Protein AF-A0A392QWK3-F1 (afdb_monomer)

Foldseek 3Di:
DCCVVPPDCPRPVSLVVLQVVLVCCVPPVVNNVVSVVSNVD

Secondary structure (DSSP, 8-state):
-HHHHHS-TT-HHHHHHHHHHHHHHHHTS--HHHHHHHHT-

Organism: NCBI:txid97028

pLDDT: mean 93.29, std 5.27, range [72.06, 97.56]

Solvent-accessible surface area (backbone atoms only — not comparable to full-atom values): 2359 Å² total; per-residue (Å²): 106,66,56,72,77,77,39,60,83,85,34,67,69,44,46,50,50,38,48,56,51,17,50,42,28,36,73,75,62,71,33,54,72,60,14,54,56,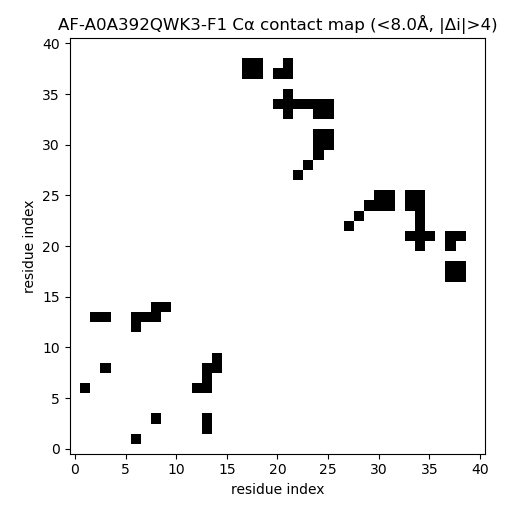46,66,72,109

Nearest PDB structures (foldseek):
  8eqh-assembly1_B  TM=1.011E+00  e=2.598E-03  Homo sapiens
  4f7r-assembly2_C  TM=9.417E-01  e=4.338E-03  Giardia duodenalis
  6bzd-assembly2_D  TM=9.854E-01  e=1.135E-02  Homo sapiens

Radius of gyration: 10.4 Å; Cα contacts (8 Å, |Δi|>4): 34; chains: 1; bounding box: 20×16×26 Å

InterPro domains:
  IPR000308 14-3-3 protein [PTHR18860] (1-41)
  IPR023410 14-3-3 domain [PF00244] (1-41)
  IPR036815 14-3-3 domain superfamily [G3DSA:1.20.190.20] (1-41)
  IPR036815 14-3-3 domain superfamily [SSF48445] (1-41)

Structure (mmCIF, N/CA/C/O backbone):
data_AF-A0A392QWK3-F1
#
_entry.id   AF-A0A392QWK3-F1
#
loop_
_atom_site.group_PDB
_atom_site.id
_atom_site.type_symbol
_atom_site.label_atom_id
_atom_site.label_alt_id
_atom_site.label_comp_id
_atom_site.label_asym_id
_atom_site.label_entity_id
_atom_site.label_seq_id
_atom_site.pdbx_PDB_ins_code
_atom_site.Cartn_x
_atom_site.Cartn_y
_atom_site.Cartn_z
_atom_site.occupancy
_atom_site.B_iso_or_equiv
_atom_site.auth_seq_id
_atom_site.auth_comp_id
_atom_site.auth_asym_id
_atom_site.auth_atom_id
_atom_site.pdbx_PDB_model_num
ATOM 1 N N . ASP A 1 1 ? -3.416 4.438 -9.986 1.00 72.44 1 ASP A N 1
ATOM 2 C CA . ASP A 1 1 ? -3.336 3.773 -11.305 1.00 72.44 1 ASP A CA 1
ATOM 3 C C . ASP A 1 1 ? -2.065 4.063 -12.085 1.00 72.44 1 ASP A C 1
ATOM 5 O O . ASP A 1 1 ? -1.362 3.105 -12.366 1.00 72.44 1 ASP A O 1
ATOM 9 N N . ILE A 1 2 ? 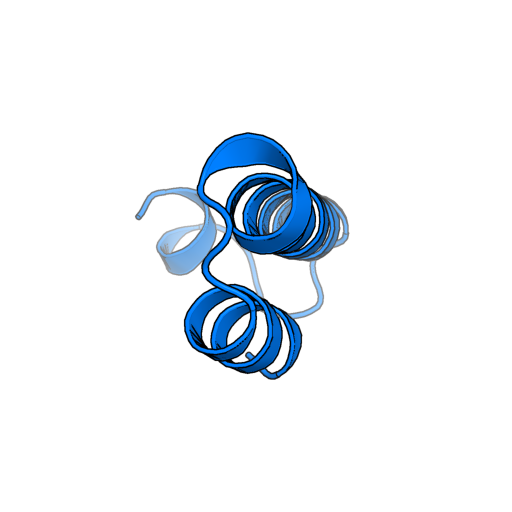-1.685 5.321 -12.333 1.00 92.50 2 ILE A N 1
ATOM 10 C CA . ILE A 1 2 ? -0.448 5.657 -13.079 1.00 92.50 2 ILE A CA 1
ATOM 11 C C . ILE A 1 2 ? 0.802 5.020 -12.446 1.00 92.50 2 ILE A C 1
ATOM 13 O O . ILE A 1 2 ? 1.489 4.234 -13.085 1.00 92.50 2 ILE A O 1
ATOM 17 N N . ALA A 1 3 ? 1.043 5.244 -11.149 1.00 91.06 3 ALA A N 1
ATOM 18 C CA . ALA A 1 3 ? 2.198 4.659 -10.459 1.00 91.06 3 ALA A CA 1
ATOM 19 C C . ALA A 1 3 ? 2.188 3.116 -10.427 1.00 91.06 3 ALA A C 1
ATOM 21 O O . ALA A 1 3 ? 3.246 2.506 -10.353 1.00 91.06 3 ALA A O 1
ATOM 22 N N . ASN A 1 4 ? 1.016 2.474 -10.494 1.00 90.75 4 ASN A N 1
ATOM 23 C CA . ASN A 1 4 ? 0.929 1.011 -10.518 1.00 90.75 4 ASN A CA 1
ATOM 24 C C . ASN A 1 4 ? 1.211 0.433 -11.911 1.00 90.75 4 ASN A C 1
ATOM 26 O O . ASN A 1 4 ? 1.720 -0.683 -11.993 1.00 90.75 4 ASN A O 1
ATOM 30 N N . ALA A 1 5 ? 0.879 1.179 -12.969 1.00 93.88 5 ALA A N 1
ATOM 31 C CA . ALA A 1 5 ? 1.070 0.780 -14.360 1.00 93.88 5 ALA A CA 1
ATOM 32 C C . ALA A 1 5 ? 2.464 1.141 -14.902 1.00 93.88 5 ALA A C 1
ATOM 34 O O . ALA A 1 5 ? 3.024 0.387 -15.689 1.00 93.88 5 ALA A O 1
ATOM 35 N N . GLU A 1 6 ? 3.025 2.275 -14.477 1.00 95.38 6 GLU A N 1
ATOM 36 C CA . GLU A 1 6 ? 4.238 2.847 -15.076 1.00 95.38 6 GLU A CA 1
ATOM 37 C C . GLU A 1 6 ? 5.499 2.656 -14.229 1.00 95.38 6 GLU A C 1
ATOM 39 O O . GLU A 1 6 ? 6.607 2.756 -14.754 1.00 95.38 6 GLU A O 1
ATOM 44 N N . LEU A 1 7 ? 5.365 2.373 -12.927 1.00 94.75 7 LEU A N 1
ATOM 45 C CA . LEU A 1 7 ? 6.508 2.238 -12.024 1.00 94.75 7 LEU A CA 1
ATOM 46 C C . LEU A 1 7 ? 6.607 0.819 -11.450 1.00 94.75 7 LEU A C 1
ATOM 48 O O . LEU A 1 7 ? 5.607 0.285 -10.956 1.00 94.75 7 LEU A O 1
ATOM 52 N N . PRO A 1 8 ? 7.807 0.207 -11.424 1.00 93.44 8 PRO A N 1
ATOM 53 C CA . PRO A 1 8 ? 7.990 -1.077 -10.760 1.00 93.44 8 PRO A CA 1
ATOM 54 C C . PRO A 1 8 ? 7.709 -0.967 -9.247 1.00 93.44 8 PRO A C 1
ATOM 56 O O . PRO A 1 8 ? 7.868 0.113 -8.674 1.00 93.44 8 PRO A O 1
ATOM 59 N N . PRO A 1 9 ? 7.315 -2.062 -8.566 1.00 90.94 9 PRO A N 1
ATOM 60 C CA . PRO A 1 9 ? 6.990 -2.052 -7.131 1.00 90.94 9 PRO A CA 1
ATOM 61 C C . PRO A 1 9 ? 8.105 -1.493 -6.238 1.00 90.94 9 PRO A C 1
ATOM 63 O O . PRO A 1 9 ? 7.839 -0.811 -5.259 1.00 90.94 9 PRO A O 1
ATOM 66 N N . THR A 1 10 ? 9.362 -1.723 -6.614 1.00 94.12 10 THR A N 1
ATOM 67 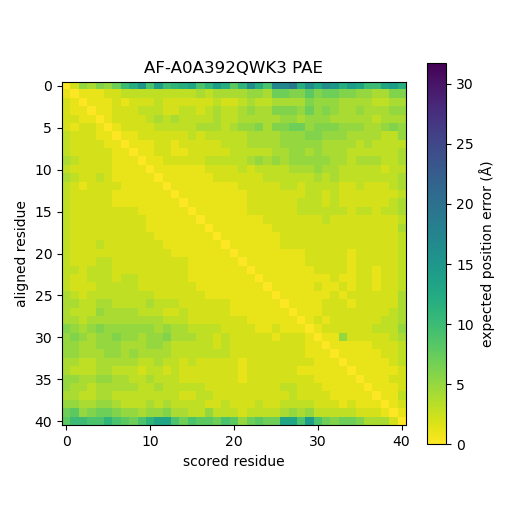C CA . THR A 1 10 ? 10.548 -1.250 -5.887 1.00 94.12 10 THR A CA 1
ATOM 68 C C . THR A 1 10 ? 10.938 0.191 -6.217 1.00 94.12 10 THR A C 1
ATOM 70 O O . THR A 1 10 ? 11.917 0.704 -5.676 1.00 94.12 10 THR A O 1
ATOM 73 N N . HIS A 1 11 ? 10.209 0.864 -7.112 1.00 95.81 11 HIS A N 1
ATOM 74 C CA . HIS A 1 11 ? 10.531 2.226 -7.514 1.00 95.81 11 HIS A CA 1
ATOM 75 C C . HIS A 1 11 ? 10.330 3.198 -6.339 1.00 95.81 11 HIS A C 1
ATOM 77 O O . HIS A 1 11 ? 9.236 3.237 -5.768 1.00 95.81 11 HIS A O 1
ATOM 83 N N . PRO A 1 12 ? 11.311 4.0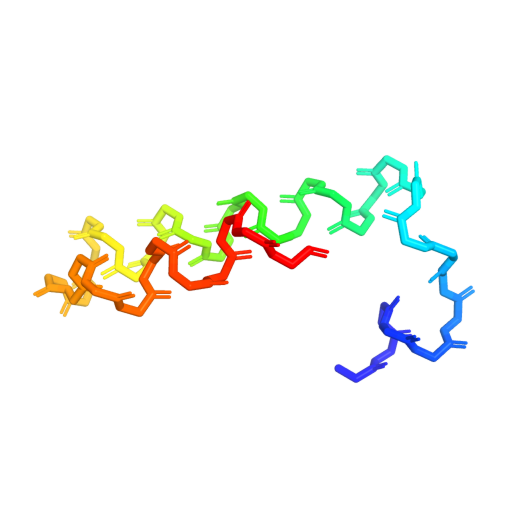57 -6.009 1.00 94.12 12 PRO A N 1
ATOM 84 C CA . PRO A 1 12 ? 11.253 4.911 -4.820 1.00 94.12 12 PRO A CA 1
ATOM 85 C C . PRO A 1 12 ? 10.055 5.867 -4.825 1.00 94.12 12 PRO A C 1
ATOM 87 O O . PRO A 1 12 ? 9.442 6.087 -3.785 1.00 94.12 12 PRO A O 1
ATOM 90 N N . ILE A 1 13 ? 9.659 6.383 -5.996 1.00 95.31 13 ILE A N 1
ATOM 91 C CA . ILE A 1 13 ? 8.460 7.232 -6.116 1.00 95.31 13 ILE A CA 1
ATOM 92 C C . ILE A 1 13 ? 7.190 6.449 -5.760 1.00 95.31 13 ILE A C 1
ATOM 94 O O . ILE A 1 13 ? 6.335 6.976 -5.057 1.00 95.31 13 ILE A O 1
ATOM 98 N N . ARG A 1 14 ? 7.069 5.192 -6.207 1.00 94.25 14 ARG A N 1
ATOM 99 C CA . ARG A 1 14 ? 5.894 4.353 -5.932 1.00 94.25 14 ARG A CA 1
ATOM 100 C C . ARG A 1 14 ? 5.826 3.980 -4.453 1.00 94.25 14 ARG A C 1
ATOM 102 O O . ARG A 1 14 ? 4.757 4.094 -3.862 1.00 94.25 14 ARG A O 1
ATOM 109 N N . LEU A 1 15 ? 6.964 3.624 -3.857 1.00 94.75 15 LEU A N 1
ATOM 110 C CA . LEU A 1 15 ? 7.077 3.350 -2.422 1.00 94.75 15 LEU A CA 1
ATOM 111 C C . LEU A 1 15 ? 6.731 4.583 -1.580 1.00 94.75 15 LEU A C 1
ATOM 113 O O . LEU A 1 15 ? 5.948 4.482 -0.642 1.00 94.75 15 LEU A O 1
ATOM 117 N N . GLY A 1 16 ? 7.247 5.761 -1.945 1.00 95.19 16 GLY A N 1
ATOM 118 C CA . GLY A 1 16 ? 6.916 7.014 -1.264 1.00 95.19 16 GLY A CA 1
ATOM 119 C C . GLY A 1 16 ? 5.429 7.363 -1.361 1.00 95.19 16 GLY A C 1
ATOM 120 O O . GLY A 1 16 ? 4.827 7.795 -0.381 1.00 95.19 16 GLY A O 1
ATOM 121 N N . LEU A 1 17 ? 4.811 7.118 -2.520 1.00 94.69 17 LEU A N 1
ATOM 122 C CA . LEU A 1 17 ? 3.371 7.293 -2.718 1.00 94.69 17 LEU A CA 1
ATOM 123 C C . LEU A 1 17 ? 2.554 6.331 -1.851 1.00 94.69 17 LEU A C 1
ATOM 125 O O . LEU A 1 17 ? 1.626 6.773 -1.179 1.00 94.69 17 LEU A O 1
ATOM 129 N N . ALA A 1 18 ? 2.911 5.044 -1.832 1.00 94.50 18 ALA A N 1
ATOM 130 C CA . ALA A 1 18 ? 2.252 4.041 -0.997 1.00 94.50 18 ALA A CA 1
ATOM 131 C C . ALA A 1 18 ? 2.377 4.383 0.497 1.00 94.50 18 ALA A C 1
ATOM 133 O O . ALA A 1 18 ? 1.382 4.344 1.222 1.00 94.50 18 ALA A O 1
ATOM 134 N N . LEU A 1 19 ? 3.566 4.814 0.935 1.00 95.38 19 LEU A N 1
ATOM 135 C CA . LEU A 1 19 ? 3.817 5.239 2.309 1.00 95.38 19 LEU A CA 1
ATOM 136 C C . LEU A 1 19 ? 2.953 6.447 2.686 1.00 95.38 19 LEU A C 1
ATOM 138 O O . LEU A 1 19 ? 2.185 6.368 3.643 1.00 95.38 19 LEU A O 1
ATOM 142 N N . ASN A 1 20 ? 3.004 7.531 1.910 1.00 95.88 20 ASN A N 1
ATOM 143 C CA . ASN A 1 20 ? 2.208 8.732 2.177 1.00 95.88 20 ASN A CA 1
ATOM 144 C C . ASN A 1 20 ? 0.706 8.429 2.188 1.00 95.88 20 ASN A C 1
ATOM 146 O O . ASN A 1 20 ? -0.036 8.953 3.019 1.00 95.88 20 ASN A O 1
ATOM 150 N N . PHE A 1 21 ? 0.249 7.553 1.291 1.00 95.50 21 PHE A N 1
ATOM 151 C CA . PHE A 1 21 ? -1.154 7.172 1.239 1.00 95.50 21 PHE A CA 1
ATOM 152 C C . PHE A 1 21 ? -1.557 6.313 2.442 1.00 95.50 21 PHE A C 1
ATOM 154 O O . PHE A 1 21 ? -2.635 6.513 2.996 1.00 95.50 21 PHE A O 1
ATOM 161 N N . SER A 1 22 ? -0.680 5.421 2.914 1.00 95.88 22 SER A N 1
ATOM 162 C CA . SER A 1 22 ? -0.911 4.666 4.150 1.00 95.88 22 SER A CA 1
ATOM 163 C C . SER A 1 22 ? -1.025 5.586 5.376 1.00 95.88 22 SER A C 1
ATOM 165 O O . SER A 1 22 ? -1.970 5.443 6.151 1.00 95.88 22 SER A O 1
ATOM 167 N N . VAL A 1 23 ? -0.155 6.597 5.499 1.00 96.56 23 VAL A N 1
ATOM 168 C CA . VAL A 1 23 ? -0.208 7.606 6.572 1.00 96.56 23 VAL A CA 1
ATOM 169 C C . VAL A 1 23 ? -1.509 8.405 6.512 1.00 96.56 23 VAL A C 1
ATOM 171 O O . VAL A 1 23 ? -2.169 8.567 7.534 1.00 96.56 23 VAL A O 1
ATOM 174 N N . PHE A 1 24 ? -1.951 8.821 5.322 1.00 97.38 24 PHE A N 1
ATOM 175 C CA . PHE A 1 24 ? -3.238 9.504 5.150 1.00 97.38 24 PHE A CA 1
ATOM 176 C C . PHE A 1 24 ? -4.422 8.666 5.662 1.00 97.38 24 PHE A C 1
ATOM 178 O O . PHE A 1 24 ? -5.285 9.177 6.380 1.00 97.38 24 PHE A O 1
ATOM 185 N N . TYR A 1 25 ? -4.458 7.368 5.341 1.00 97.56 25 TYR A N 1
ATOM 186 C CA . TYR A 1 25 ? -5.506 6.476 5.845 1.00 97.56 25 TYR A CA 1
ATOM 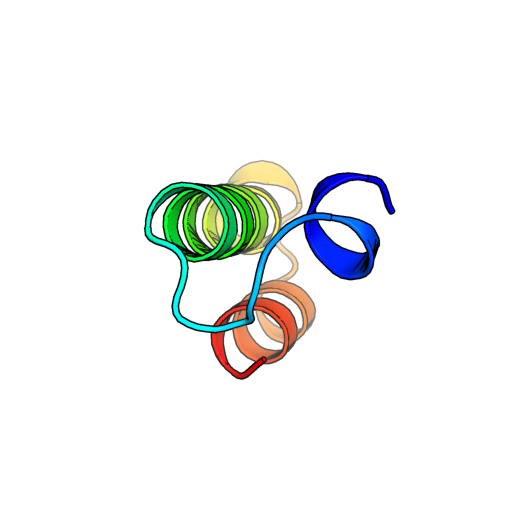187 C C . TYR A 1 25 ? -5.467 6.315 7.367 1.00 97.56 25 TYR A C 1
ATOM 189 O O . TYR A 1 25 ? -6.524 6.195 7.986 1.00 97.56 25 TYR A O 1
ATOM 197 N N . TYR A 1 26 ? -4.274 6.313 7.960 1.00 96.69 26 TYR A N 1
ATOM 198 C CA . TYR A 1 26 ? -4.101 6.161 9.398 1.00 96.69 26 TYR A CA 1
ATOM 199 C C . TYR A 1 26 ? -4.474 7.442 10.155 1.00 96.69 26 TYR A C 1
ATOM 201 O O . TYR A 1 26 ? -5.333 7.408 11.030 1.00 96.69 26 TYR A O 1
ATOM 209 N N . GLU A 1 27 ? -3.866 8.574 9.794 1.00 96.69 27 GLU A N 1
ATOM 210 C CA . GLU A 1 27 ? -3.951 9.825 10.557 1.00 96.69 27 GLU A CA 1
ATOM 211 C C . GLU A 1 27 ? -5.180 10.667 10.213 1.00 96.69 27 GLU A C 1
ATOM 213 O O . GLU A 1 27 ? -5.760 11.293 11.097 1.00 96.69 27 GLU A O 1
ATOM 218 N N . ILE A 1 28 ? -5.597 10.692 8.942 1.00 97.50 28 ILE A N 1
ATOM 219 C CA . ILE A 1 28 ? -6.665 11.595 8.483 1.00 97.50 28 ILE A CA 1
ATOM 220 C C . ILE A 1 28 ? -8.010 10.876 8.415 1.00 97.50 28 ILE A C 1
ATOM 222 O O . ILE A 1 28 ? -9.025 11.413 8.853 1.00 97.50 28 ILE A O 1
ATOM 226 N N . LEU A 1 29 ? -8.033 9.651 7.882 1.00 95.94 29 LEU A N 1
ATOM 227 C CA . LEU A 1 29 ? -9.266 8.865 7.747 1.00 95.94 29 LEU A CA 1
ATOM 228 C C . LEU A 1 29 ? -9.545 7.938 8.939 1.00 95.94 29 LEU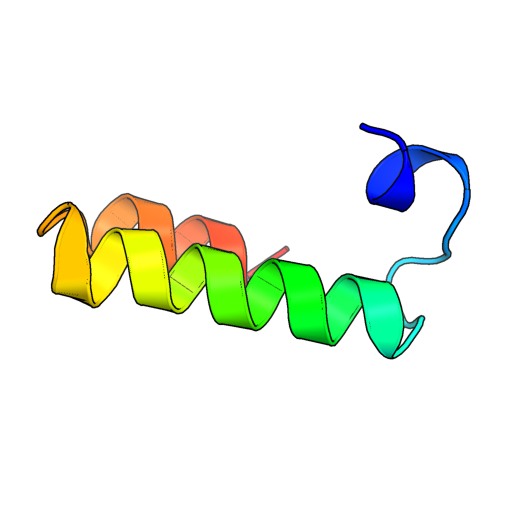 A C 1
ATOM 230 O O . LEU A 1 29 ? -10.529 7.196 8.896 1.00 95.94 29 LEU A O 1
ATOM 234 N N . ASN A 1 30 ? -8.689 7.947 9.971 1.00 95.88 30 ASN A N 1
ATOM 235 C CA . ASN A 1 30 ? -8.785 7.096 11.165 1.00 95.88 30 ASN A CA 1
ATOM 236 C C . ASN A 1 30 ? -9.111 5.624 10.829 1.00 95.88 30 ASN A C 1
ATOM 238 O O . ASN A 1 30 ? -9.941 4.977 11.465 1.00 95.88 30 ASN A O 1
ATOM 242 N N . SER A 1 31 ? -8.507 5.120 9.750 1.00 96.44 31 SER A N 1
A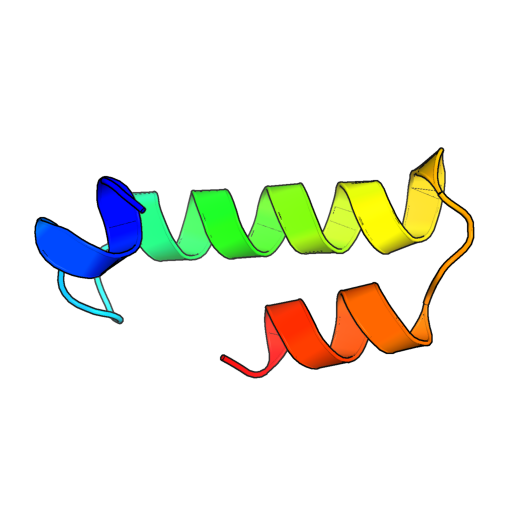TOM 243 C CA . SER A 1 31 ? -8.778 3.812 9.151 1.00 96.44 31 SER A CA 1
ATOM 244 C C . SER A 1 31 ? -7.502 2.959 9.155 1.00 96.44 31 SER A C 1
ATOM 246 O O . SER A 1 31 ? -6.924 2.695 8.091 1.00 96.44 31 SER A O 1
ATOM 248 N N . PRO A 1 32 ? -7.039 2.519 10.339 1.00 93.06 32 PRO A N 1
ATOM 249 C CA . PRO A 1 32 ? -5.739 1.872 10.504 1.00 93.06 32 PRO A CA 1
ATOM 250 C C . PRO A 1 32 ? -5.619 0.544 9.745 1.0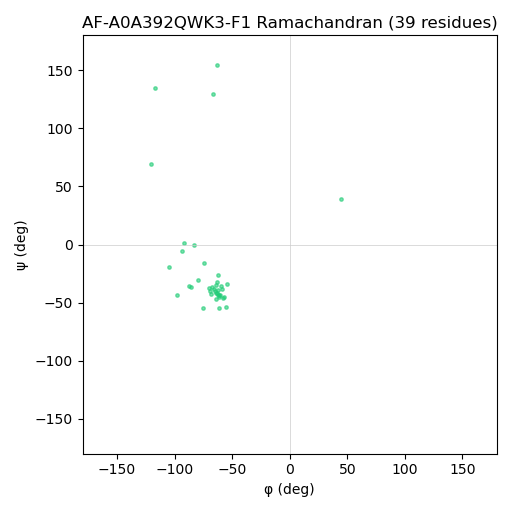0 93.06 32 PRO A C 1
ATOM 252 O O . PRO A 1 32 ? -4.551 0.234 9.217 1.00 93.06 32 PRO A O 1
ATOM 255 N N . ASP A 1 33 ? -6.712 -0.210 9.600 1.00 95.50 33 ASP A N 1
ATOM 256 C CA . ASP A 1 33 ? -6.708 -1.477 8.857 1.00 95.50 33 ASP A CA 1
ATOM 257 C C . ASP A 1 33 ? -6.372 -1.270 7.374 1.00 95.50 33 ASP A C 1
ATOM 259 O O . ASP A 1 33 ? -5.576 -2.007 6.787 1.00 95.50 33 ASP A O 1
ATOM 2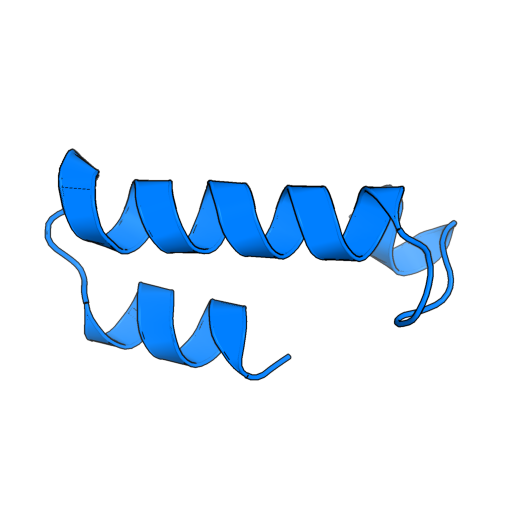63 N N . ARG A 1 34 ? -6.938 -0.220 6.759 1.00 93.50 34 ARG A N 1
ATOM 264 C CA . ARG A 1 34 ? -6.651 0.128 5.359 1.00 93.50 34 ARG A CA 1
ATOM 265 C C . ARG A 1 34 ? -5.229 0.642 5.193 1.00 93.50 34 ARG A C 1
ATOM 267 O O . ARG A 1 34 ? -4.573 0.258 4.229 1.00 93.50 34 ARG A O 1
ATOM 274 N N . ALA A 1 35 ? -4.748 1.451 6.135 1.00 95.62 35 ALA A N 1
ATOM 275 C CA . ALA A 1 35 ? -3.364 1.909 6.149 1.00 95.62 35 ALA A CA 1
ATOM 276 C C . ALA A 1 35 ? -2.381 0.729 6.189 1.00 95.62 35 ALA A C 1
ATOM 278 O O . ALA A 1 35 ? -1.446 0.672 5.393 1.00 95.62 35 ALA A O 1
ATOM 279 N N . CYS A 1 36 ? -2.635 -0.256 7.056 1.00 93.19 36 CYS A N 1
ATOM 280 C CA . CYS A 1 36 ? -1.785 -1.435 7.186 1.00 93.19 36 CYS A CA 1
ATOM 281 C C . CYS A 1 36 ? -1.781 -2.292 5.911 1.00 93.19 36 CYS A C 1
ATOM 283 O O . CYS A 1 36 ? -0.731 -2.774 5.496 1.00 93.19 36 CYS A O 1
ATOM 285 N N . ASN A 1 37 ? -2.935 -2.450 5.257 1.00 93.25 37 ASN A N 1
ATOM 286 C CA . ASN A 1 37 ? -3.020 -3.169 3.983 1.00 93.25 37 ASN A CA 1
ATOM 287 C C . ASN A 1 37 ? -2.268 -2.449 2.854 1.00 93.25 37 ASN A C 1
ATOM 289 O O . ASN A 1 37 ? -1.611 -3.106 2.053 1.00 93.25 37 ASN A O 1
ATOM 293 N N . LEU A 1 38 ? -2.324 -1.115 2.814 1.00 91.19 38 LEU A N 1
ATOM 294 C CA . LEU A 1 38 ? -1.584 -0.295 1.848 1.00 91.19 38 LEU A CA 1
ATOM 295 C C . LEU A 1 38 ? -0.069 -0.346 2.064 1.00 91.19 38 LEU A C 1
ATOM 297 O O . LEU A 1 38 ? 0.677 -0.374 1.095 1.00 91.19 38 LEU A O 1
ATOM 301 N N . ALA A 1 39 ? 0.387 -0.397 3.316 1.00 90.12 39 ALA A N 1
ATOM 302 C CA . ALA A 1 39 ? 1.809 -0.492 3.642 1.00 90.12 39 ALA A CA 1
ATOM 303 C C . ALA A 1 39 ? 2.417 -1.888 3.382 1.00 90.12 39 ALA A C 1
ATOM 305 O O . ALA A 1 39 ? 3.636 -2.028 3.372 1.00 90.12 39 ALA A O 1
ATOM 306 N N . LYS A 1 40 ? 1.584 -2.925 3.211 1.00 86.38 40 LYS A N 1
ATOM 307 C CA . LYS A 1 40 ? 2.007 -4.315 2.955 1.00 86.38 40 LYS A CA 1
ATOM 308 C C . LYS A 1 40 ? 2.079 -4.686 1.465 1.00 86.38 40 LYS A C 1
ATOM 310 O O . LYS A 1 40 ? 2.470 -5.814 1.168 1.00 86.38 40 LYS A O 1
ATOM 315 N N . GLN A 1 41 ? 1.653 -3.794 0.569 1.00 72.06 41 GLN A N 1
ATOM 316 C CA . GLN A 1 41 ? 1.730 -3.958 -0.892 1.00 72.06 41 GLN A CA 1
ATOM 317 C C . GLN A 1 41 ? 3.126 -3.649 -1.427 1.00 72.06 41 GLN A C 1
ATOM 319 O O . GLN A 1 41 ? 3.522 -4.340 -2.392 1.00 72.06 41 GLN A O 1
#

Mean predicted aligned error: 2.79 Å

Sequence (41 aa):
DIANAELPPTHPIRLGLALNFSVFYYEILNSPDRACNLAKQ